Protein AF-A0A2N2LT49-F1 (afdb_monomer)

Structure (mmCIF, N/CA/C/O backbone):
data_AF-A0A2N2LT49-F1
#
_entry.id   AF-A0A2N2LT49-F1
#
loop_
_atom_site.group_PDB
_atom_site.id
_atom_site.type_symbol
_atom_site.label_atom_id
_atom_site.label_alt_id
_atom_site.label_comp_id
_atom_site.label_asym_id
_atom_site.label_entity_id
_atom_site.label_seq_id
_atom_site.pdbx_PDB_ins_code
_atom_site.Cartn_x
_atom_site.Cartn_y
_atom_site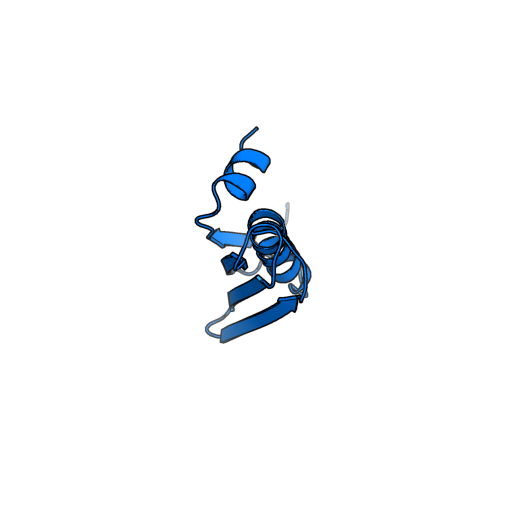.Cartn_z
_atom_site.occupancy
_atom_site.B_iso_or_equiv
_atom_site.auth_seq_id
_atom_site.auth_comp_id
_atom_site.auth_asym_id
_atom_site.auth_atom_id
_atom_site.pdbx_PDB_model_num
ATOM 1 N N . MET A 1 1 ? -36.681 -0.296 11.528 1.00 46.16 1 MET A N 1
ATOM 2 C CA . MET A 1 1 ? -35.568 0.253 12.327 1.00 46.16 1 MET A CA 1
A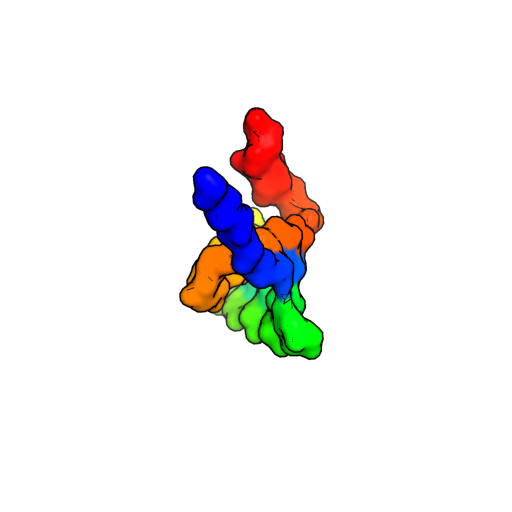TOM 3 C C . MET A 1 1 ? -34.291 -0.358 11.774 1.00 46.16 1 MET A C 1
ATOM 5 O O . MET A 1 1 ? -33.949 -1.472 12.134 1.00 46.16 1 MET A O 1
ATOM 9 N N . THR A 1 2 ? -33.690 0.273 10.768 1.00 50.31 2 THR A N 1
ATOM 10 C CA . THR A 1 2 ? -32.430 -0.192 10.175 1.00 50.31 2 THR A CA 1
ATOM 11 C C . THR A 1 2 ? -31.307 0.103 11.163 1.00 50.31 2 THR A C 1
ATOM 13 O O . THR A 1 2 ? -31.080 1.255 11.520 1.00 50.31 2 THR A O 1
ATOM 16 N N . LEU A 1 3 ? -30.655 -0.947 11.660 1.00 57.44 3 LEU A N 1
ATOM 17 C CA . LEU A 1 3 ? -29.410 -0.831 12.412 1.00 57.44 3 LEU A CA 1
ATOM 18 C C . LEU A 1 3 ? -28.372 -0.227 11.462 1.00 57.44 3 LEU A C 1
ATOM 20 O O . LEU A 1 3 ? -28.081 -0.818 10.424 1.00 57.44 3 LEU A O 1
ATOM 24 N N . PHE A 1 4 ? -27.858 0.961 11.772 1.00 66.19 4 PHE A N 1
ATOM 25 C CA . PHE A 1 4 ? -26.685 1.479 11.078 1.00 66.19 4 PHE A CA 1
ATOM 26 C C . PHE A 1 4 ? -25.519 0.536 11.400 1.00 66.19 4 PHE A C 1
ATOM 28 O O . PHE A 1 4 ? -25.126 0.424 12.561 1.00 66.19 4 PHE A O 1
ATOM 35 N N . GLU A 1 5 ? -25.005 -0.186 10.401 1.00 70.62 5 GLU A N 1
ATOM 36 C CA . GLU A 1 5 ? -23.763 -0.946 10.552 1.00 70.62 5 GLU A CA 1
ATOM 37 C C . GLU A 1 5 ? -22.632 0.047 10.838 1.00 70.62 5 GLU A C 1
ATOM 39 O O . GLU A 1 5 ? -22.250 0.846 9.983 1.00 70.62 5 GLU A O 1
ATOM 44 N N . VAL A 1 6 ? -22.115 0.022 12.067 1.00 84.44 6 VAL A N 1
ATOM 45 C CA . VAL A 1 6 ? -20.933 0.797 12.444 1.00 84.44 6 VAL A CA 1
ATOM 46 C C . VAL A 1 6 ? -19.710 -0.020 12.054 1.00 84.44 6 VAL A C 1
ATOM 48 O O . VAL A 1 6 ? -19.363 -0.996 12.719 1.00 84.44 6 VAL A O 1
ATOM 51 N N . TYR A 1 7 ? -19.071 0.368 10.955 1.00 92.38 7 TYR A N 1
ATOM 52 C CA . TYR A 1 7 ? -17.820 -0.235 10.514 1.00 92.38 7 TYR A CA 1
ATOM 53 C C . TYR A 1 7 ? -16.612 0.432 11.196 1.00 92.38 7 TYR A C 1
ATOM 55 O O . TYR A 1 7 ? -16.601 1.660 11.344 1.00 92.38 7 TYR A O 1
ATOM 63 N N . PRO A 1 8 ? -15.572 -0.336 11.578 1.00 94.31 8 PRO A N 1
ATOM 64 C CA . PRO A 1 8 ? -14.307 0.225 12.045 1.00 94.31 8 PRO A CA 1
ATOM 65 C C . PRO A 1 8 ? -13.703 1.177 11.008 1.00 94.31 8 PRO A C 1
ATOM 67 O O . PRO A 1 8 ? -13.748 0.892 9.809 1.00 94.31 8 PRO A O 1
ATOM 70 N N . GLN A 1 9 ? -13.125 2.289 11.466 1.00 97.00 9 GLN A N 1
ATOM 71 C CA . GLN A 1 9 ? -12.381 3.207 10.601 1.00 97.00 9 GLN A CA 1
ATOM 72 C C . GLN A 1 9 ? -10.945 2.713 10.448 1.00 97.00 9 GLN A C 1
ATOM 74 O O . GLN A 1 9 ? -10.275 2.436 11.444 1.00 97.00 9 GLN A O 1
ATOM 79 N N . VAL A 1 10 ? -10.468 2.632 9.210 1.00 98.25 10 VAL A N 1
ATOM 80 C CA . VAL A 1 10 ? -9.101 2.208 8.900 1.00 98.25 10 VAL A CA 1
ATOM 81 C C . VAL A 1 10 ? -8.476 3.189 7.921 1.00 98.25 10 VAL A C 1
ATOM 83 O O . VAL A 1 10 ? -9.068 3.503 6.889 1.00 98.25 10 VAL A O 1
ATOM 86 N N . GLU A 1 11 ? -7.266 3.648 8.220 1.00 98.69 11 GLU A N 1
ATOM 87 C CA . GLU A 1 11 ? -6.439 4.390 7.268 1.00 98.69 11 GLU A CA 1
ATOM 88 C C . GLU A 1 11 ? -5.386 3.452 6.681 1.00 98.69 11 GLU A C 1
ATOM 90 O O . GLU A 1 11 ? -4.695 2.750 7.421 1.00 98.69 11 GLU A O 1
ATOM 95 N N . ILE A 1 12 ? -5.255 3.436 5.358 1.00 98.69 12 ILE A N 1
ATOM 96 C CA . ILE A 1 12 ? -4.256 2.640 4.644 1.00 98.69 12 ILE A CA 1
ATOM 97 C C . ILE A 1 12 ? -3.423 3.587 3.793 1.00 98.69 12 ILE A C 1
ATOM 99 O O . ILE A 1 12 ? -3.970 4.309 2.970 1.00 98.69 12 ILE A O 1
ATOM 103 N N . PHE A 1 13 ? -2.110 3.565 3.962 1.00 98.69 13 PHE A N 1
ATOM 104 C CA . PHE A 1 13 ? -1.155 4.292 3.134 1.00 98.69 13 PHE A CA 1
ATOM 105 C C . PHE A 1 13 ? -0.417 3.274 2.280 1.00 98.69 13 PHE A C 1
ATOM 107 O O . PHE A 1 13 ? 0.021 2.248 2.800 1.00 98.69 13 PHE A O 1
ATOM 114 N N . THR A 1 14 ? -0.312 3.534 0.985 1.00 98.62 14 THR A N 1
ATOM 115 C CA . THR A 1 14 ? 0.244 2.591 0.011 1.00 98.62 14 THR A CA 1
ATOM 116 C C . THR A 1 14 ? 1.282 3.278 -0.852 1.00 98.62 14 THR A C 1
ATOM 118 O O . THR A 1 14 ? 1.066 4.415 -1.267 1.00 98.62 14 THR A O 1
ATOM 121 N N . ASP A 1 15 ? 2.371 2.571 -1.126 1.00 98.25 15 ASP A N 1
ATOM 122 C CA . ASP A 1 15 ? 3.407 2.988 -2.066 1.00 98.25 15 ASP A CA 1
ATOM 123 C C . ASP A 1 15 ? 3.985 1.752 -2.774 1.00 98.25 15 ASP A C 1
ATOM 125 O O . ASP A 1 15 ? 4.002 0.639 -2.229 1.00 98.25 15 ASP A O 1
ATOM 129 N N . GLY A 1 16 ? 4.441 1.939 -4.007 1.00 97.88 16 GLY A N 1
ATOM 130 C CA . GLY A 1 16 ? 5.066 0.920 -4.828 1.00 97.88 16 GLY A CA 1
ATOM 131 C C . GLY A 1 16 ? 6.189 1.518 -5.657 1.00 97.88 16 GLY A C 1
ATOM 132 O O . GLY A 1 16 ? 5.996 2.510 -6.346 1.00 97.88 16 GLY A O 1
ATOM 133 N N . ALA A 1 17 ? 7.351 0.870 -5.634 1.00 97.50 17 ALA A N 1
ATOM 134 C CA . ALA A 1 17 ? 8.542 1.346 -6.322 1.00 97.50 17 ALA A CA 1
ATOM 135 C C . ALA A 1 17 ? 9.197 0.238 -7.148 1.00 97.50 17 ALA A C 1
ATOM 137 O O . ALA A 1 17 ? 9.158 -0.945 -6.799 1.00 97.50 17 ALA A O 1
ATOM 138 N N . CYS A 1 18 ? 9.848 0.621 -8.244 1.00 98.06 18 CYS A N 1
ATOM 139 C CA . CYS A 1 18 ? 10.605 -0.293 -9.092 1.00 98.06 18 CYS A CA 1
ATOM 140 C C . CYS A 1 18 ? 11.866 0.390 -9.642 1.00 98.06 18 CYS A C 1
ATOM 142 O O . CYS A 1 18 ? 11.799 1.492 -10.183 1.00 98.06 18 CYS A O 1
ATOM 144 N N . THR A 1 19 ? 13.021 -0.269 -9.519 1.00 96.50 19 THR A N 1
ATOM 145 C CA . THR A 1 19 ? 14.290 0.179 -10.110 1.00 96.50 19 THR A CA 1
ATOM 146 C C . THR A 1 19 ? 14.423 -0.427 -11.504 1.00 96.50 19 THR A C 1
ATOM 148 O O . THR A 1 19 ? 14.652 -1.626 -11.643 1.00 96.50 19 THR A O 1
ATOM 151 N N . GLY A 1 20 ? 14.272 0.398 -12.544 1.00 90.19 20 GLY A N 1
ATOM 152 C CA . GLY A 1 20 ? 14.026 -0.085 -13.910 1.00 90.19 20 GLY A CA 1
ATOM 153 C C . GLY A 1 20 ? 12.555 -0.476 -14.099 1.00 90.19 20 GLY A C 1
ATOM 154 O O . GLY A 1 20 ? 11.885 -0.861 -13.145 1.00 90.19 20 GLY A O 1
ATOM 155 N N . ASN A 1 21 ? 12.010 -0.332 -15.310 1.00 90.69 21 ASN A N 1
ATOM 156 C CA . ASN A 1 21 ? 10.582 -0.559 -15.561 1.00 90.69 21 ASN A CA 1
ATOM 157 C C . ASN A 1 21 ? 10.370 -1.332 -16.882 1.00 90.69 21 ASN A C 1
ATOM 159 O O . ASN A 1 21 ? 10.066 -0.708 -17.901 1.00 90.69 21 ASN A O 1
ATOM 163 N N . PRO A 1 22 ? 10.568 -2.670 -16.897 1.00 97.00 22 PRO A N 1
ATOM 164 C CA . PRO A 1 22 ? 10.601 -3.560 -15.730 1.00 97.00 22 PRO A CA 1
ATOM 165 C C . PRO A 1 22 ? 11.972 -3.695 -15.038 1.00 97.00 22 PRO A C 1
ATOM 167 O O . PRO A 1 22 ? 13.013 -3.451 -15.646 1.00 97.00 22 PRO A O 1
ATOM 170 N N . GLY A 1 23 ? 11.962 -4.126 -13.774 1.00 98.25 23 GLY A N 1
ATOM 171 C CA . GLY A 1 23 ? 13.157 -4.387 -12.959 1.00 98.25 23 GLY A CA 1
ATOM 172 C C . GLY A 1 23 ? 12.822 -4.871 -11.537 1.00 98.25 23 GLY A C 1
ATOM 173 O O . GLY A 1 23 ? 11.664 -5.216 -11.277 1.00 98.25 23 GLY A O 1
ATOM 174 N N . PRO A 1 24 ? 13.801 -4.941 -10.615 1.00 98.56 24 PRO A N 1
ATOM 175 C CA . PRO A 1 24 ? 13.542 -5.230 -9.207 1.00 98.56 24 PRO A CA 1
ATOM 176 C C . PRO A 1 24 ? 12.684 -4.135 -8.569 1.00 98.56 24 PRO A C 1
ATOM 178 O O . PRO A 1 24 ? 12.967 -2.948 -8.724 1.00 98.56 24 PRO A O 1
ATOM 181 N N . GLY A 1 25 ? 11.656 -4.517 -7.820 1.00 98.56 25 GLY A N 1
ATOM 182 C CA . GLY A 1 25 ? 10.741 -3.574 -7.181 1.00 98.56 25 GLY A CA 1
ATOM 183 C C . GLY A 1 25 ? 10.038 -4.170 -5.974 1.00 98.56 25 GLY A C 1
ATOM 184 O O . GLY A 1 25 ? 10.229 -5.339 -5.644 1.00 98.56 25 GLY A O 1
ATOM 185 N N . GLY A 1 26 ? 9.224 -3.373 -5.303 1.00 98.62 26 GLY A N 1
ATOM 186 C CA . GLY A 1 26 ? 8.477 -3.799 -4.130 1.00 98.62 26 GLY A CA 1
ATOM 187 C C . GLY A 1 26 ? 7.384 -2.815 -3.764 1.00 98.62 26 GLY A C 1
ATOM 188 O O . GLY A 1 26 ? 7.292 -1.729 -4.336 1.00 98.62 26 GLY A O 1
ATOM 189 N N . TYR A 1 27 ? 6.561 -3.213 -2.804 1.00 98.75 27 TYR A N 1
ATOM 190 C CA . TYR A 1 27 ? 5.524 -2.362 -2.238 1.00 98.75 27 TYR A CA 1
ATOM 191 C C . TYR A 1 27 ? 5.699 -2.196 -0.730 1.00 98.75 27 TYR A C 1
ATOM 193 O O . TYR A 1 27 ? 6.287 -3.052 -0.059 1.00 98.75 27 TYR A O 1
ATOM 201 N N . GLY A 1 28 ? 5.123 -1.119 -0.207 1.00 98.69 28 GLY A N 1
ATOM 202 C CA . GLY A 1 28 ? 4.945 -0.868 1.216 1.00 98.69 28 GLY A CA 1
ATOM 203 C C . GLY A 1 28 ? 3.504 -0.468 1.521 1.00 98.69 28 GLY A C 1
ATOM 204 O O . GLY A 1 28 ? 2.851 0.219 0.735 1.00 98.69 28 GLY A O 1
ATOM 205 N N . VAL A 1 29 ? 3.001 -0.914 2.669 1.00 98.81 29 VAL A N 1
ATOM 206 C CA . VAL A 1 29 ? 1.675 -0.563 3.177 1.00 98.81 29 VAL A CA 1
ATOM 207 C C . VAL A 1 29 ? 1.766 -0.248 4.662 1.00 98.81 29 VAL A C 1
ATOM 209 O O . VAL A 1 29 ? 2.326 -1.034 5.424 1.00 98.81 29 VAL A O 1
ATOM 212 N N . VAL A 1 30 ? 1.153 0.857 5.082 1.00 98.81 30 VAL A N 1
ATOM 213 C CA . VAL A 1 30 ? 0.940 1.201 6.493 1.00 98.81 30 VAL A CA 1
ATOM 214 C C . VAL A 1 30 ? -0.558 1.216 6.767 1.00 98.81 30 VAL A C 1
ATOM 216 O O . VAL A 1 30 ? -1.295 1.951 6.118 1.00 98.81 30 VAL A O 1
ATOM 219 N N . ILE A 1 31 ? -1.013 0.434 7.741 1.00 98.69 31 ILE A N 1
ATOM 220 C CA . ILE A 1 31 ? -2.419 0.342 8.146 1.00 98.69 31 ILE A CA 1
ATOM 221 C C . ILE A 1 31 ? -2.547 0.878 9.564 1.00 98.69 31 ILE A C 1
ATOM 223 O O . ILE A 1 31 ? -1.894 0.367 10.476 1.00 98.69 31 ILE A O 1
ATOM 227 N N . LYS A 1 32 ? -3.402 1.880 9.761 1.00 98.50 32 LYS A N 1
ATOM 228 C CA . LYS A 1 32 ? -3.728 2.437 11.075 1.00 98.50 32 LYS A CA 1
ATOM 229 C C . LYS A 1 32 ? -5.173 2.117 11.429 1.00 98.50 32 LYS A C 1
ATOM 231 O O . LYS A 1 32 ? -6.094 2.495 10.707 1.00 98.50 32 LYS A O 1
ATOM 236 N N . GLN A 1 33 ? -5.360 1.427 12.548 1.00 96.44 33 GLN A N 1
ATOM 237 C CA . GLN A 1 33 ? -6.672 1.065 13.081 1.00 96.44 33 GLN A CA 1
ATOM 238 C C . GLN A 1 33 ? -6.607 1.000 14.612 1.00 96.44 33 GLN A C 1
ATOM 240 O O . GLN A 1 33 ? -5.700 0.380 15.161 1.00 96.44 33 GLN A O 1
ATOM 245 N N . ASP A 1 34 ? -7.572 1.611 15.306 1.00 92.62 34 ASP A N 1
ATOM 246 C CA . ASP A 1 34 ? -7.726 1.531 16.772 1.00 92.62 34 ASP A CA 1
ATOM 247 C C . ASP A 1 34 ? -6.434 1.860 17.554 1.00 92.62 34 ASP A C 1
ATOM 249 O O . ASP A 1 34 ? -6.077 1.199 18.531 1.00 92.62 34 ASP A O 1
ATOM 253 N N . GLY A 1 35 ? -5.683 2.864 17.084 1.00 93.94 35 GLY A N 1
ATOM 254 C CA . GLY A 1 35 ? -4.405 3.279 17.677 1.00 93.94 35 GLY A CA 1
ATOM 255 C C . GLY A 1 35 ? -3.231 2.324 17.422 1.00 93.94 35 GLY A C 1
ATOM 256 O O . GLY A 1 35 ? -2.142 2.550 17.945 1.00 93.94 35 GLY A O 1
ATOM 257 N N . LYS A 1 36 ? -3.424 1.271 16.620 1.00 96.94 36 LYS A N 1
ATOM 258 C CA . LYS A 1 36 ? -2.375 0.337 16.201 1.00 96.94 36 LYS A CA 1
ATOM 259 C C . LYS A 1 36 ? -1.935 0.624 14.774 1.00 96.94 36 LYS A C 1
ATOM 261 O O . LYS A 1 36 ? -2.762 0.901 13.907 1.00 96.94 36 LYS A O 1
ATOM 266 N N . THR A 1 37 ? -0.637 0.470 14.543 1.00 98.31 37 THR A N 1
ATOM 267 C CA . THR A 1 37 ? -0.019 0.536 13.218 1.00 98.31 37 THR A CA 1
ATOM 268 C C . THR A 1 37 ? 0.462 -0.854 12.825 1.00 98.31 37 THR A C 1
ATOM 270 O O . THR A 1 37 ? 1.127 -1.524 13.612 1.00 98.31 37 THR A O 1
ATOM 273 N N . THR A 1 38 ? 0.117 -1.291 11.618 1.00 98.19 38 THR A N 1
ATOM 274 C CA . THR A 1 38 ? 0.638 -2.512 10.992 1.00 98.19 38 THR A CA 1
ATOM 275 C C . THR A 1 38 ? 1.344 -2.132 9.701 1.00 98.19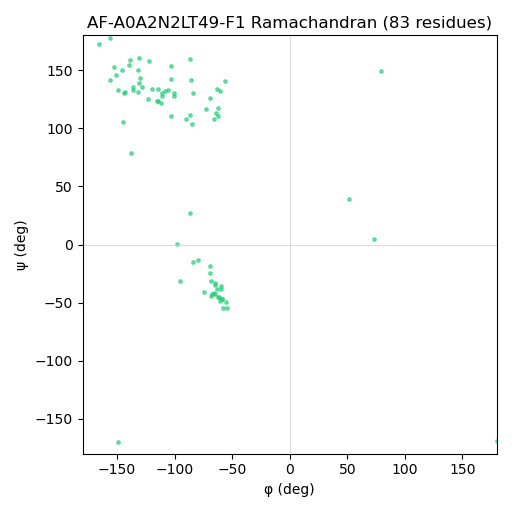 38 THR A C 1
ATOM 277 O O . THR A 1 38 ? 0.796 -1.365 8.914 1.00 98.19 38 THR A O 1
ATOM 280 N N . GLU A 1 39 ? 2.533 -2.679 9.474 1.00 98.69 39 GLU A N 1
ATOM 281 C CA . GLU A 1 39 ? 3.310 -2.454 8.255 1.00 98.69 39 GLU A CA 1
ATOM 282 C C . GLU A 1 39 ? 3.437 -3.763 7.473 1.00 98.69 39 GLU A C 1
ATOM 284 O O . GLU A 1 39 ? 3.713 -4.813 8.056 1.00 98.69 39 GLU A O 1
ATOM 289 N N . LEU A 1 40 ? 3.214 -3.706 6.159 1.00 98.75 40 LEU A N 1
ATOM 290 C CA . LEU A 1 40 ? 3.357 -4.837 5.242 1.00 98.75 40 LEU A CA 1
ATOM 291 C C . LEU A 1 40 ? 4.256 -4.424 4.078 1.00 98.75 40 LEU A C 1
ATOM 293 O O . LEU A 1 40 ? 4.075 -3.353 3.505 1.00 98.75 40 LEU A O 1
ATOM 297 N N . SER A 1 41 ? 5.190 -5.283 3.687 1.00 98.62 41 SER A N 1
ATOM 298 C CA . SER A 1 41 ? 6.052 -5.040 2.530 1.00 98.62 41 SER A CA 1
ATOM 299 C C . SER A 1 41 ? 6.516 -6.348 1.903 1.00 98.62 41 SER A C 1
ATOM 301 O O . SER A 1 41 ? 6.579 -7.384 2.566 1.00 98.62 41 SER A O 1
ATOM 303 N N . GLN A 1 42 ? 6.811 -6.308 0.604 1.00 98.75 42 GLN A N 1
ATOM 304 C CA . GLN A 1 42 ? 7.385 -7.438 -0.126 1.00 98.75 42 GLN A CA 1
ATOM 305 C C . GLN A 1 42 ? 8.139 -6.943 -1.365 1.00 98.75 42 GLN A C 1
ATOM 307 O O . GLN A 1 42 ? 7.692 -6.022 -2.051 1.00 98.75 42 GLN A O 1
ATOM 312 N N . GLY A 1 43 ? 9.272 -7.586 -1.661 1.00 98.44 43 GLY A N 1
ATOM 313 C CA . GLY A 1 43 ? 10.066 -7.353 -2.869 1.00 98.44 43 GLY A CA 1
ATOM 314 C C . GLY A 1 43 ? 9.889 -8.447 -3.926 1.00 98.44 43 GLY A C 1
ATOM 315 O O . GLY A 1 43 ? 9.598 -9.603 -3.604 1.00 98.44 43 GLY A O 1
ATOM 316 N N . TYR A 1 44 ? 10.110 -8.071 -5.186 1.00 98.56 44 TYR A N 1
ATOM 317 C CA . TYR A 1 44 ? 10.030 -8.911 -6.379 1.00 98.56 44 TYR A CA 1
ATOM 318 C C . TYR A 1 44 ? 11.220 -8.632 -7.306 1.00 98.56 44 TYR A C 1
ATOM 320 O O . TYR A 1 44 ? 11.548 -7.479 -7.579 1.00 98.56 44 TYR A O 1
ATOM 328 N N . ASN A 1 45 ? 11.835 -9.691 -7.842 1.00 98.38 45 ASN A N 1
ATOM 329 C CA . ASN A 1 45 ? 13.021 -9.572 -8.703 1.00 98.38 45 ASN A CA 1
ATOM 330 C C . ASN A 1 45 ? 12.733 -8.918 -10.064 1.00 98.38 45 ASN A C 1
ATOM 332 O O . ASN A 1 45 ? 13.615 -8.280 -10.631 1.00 98.38 45 ASN A O 1
ATOM 336 N N . LEU A 1 46 ? 11.525 -9.101 -10.605 1.00 98.38 46 LEU A N 1
ATOM 337 C CA . LEU A 1 46 ? 11.134 -8.574 -11.911 1.00 98.38 46 LEU A CA 1
ATOM 338 C C . LEU A 1 46 ? 9.660 -8.158 -11.894 1.00 98.38 46 LEU A C 1
ATOM 340 O O . LEU A 1 46 ? 8.757 -8.995 -11.892 1.00 98.38 46 LEU A O 1
ATOM 344 N N . THR A 1 47 ? 9.422 -6.854 -11.856 1.00 98.50 47 THR A N 1
ATOM 345 C CA . THR A 1 47 ? 8.098 -6.231 -11.806 1.00 98.50 47 THR A CA 1
ATOM 346 C C . THR A 1 47 ? 8.134 -4.866 -12.506 1.00 98.50 47 THR A C 1
ATOM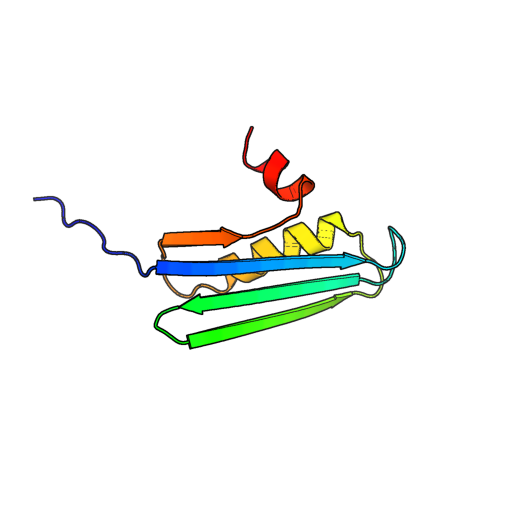 348 O O . THR A 1 47 ? 9.090 -4.549 -13.207 1.00 98.50 47 THR A O 1
ATOM 351 N N . THR A 1 48 ? 7.075 -4.076 -12.368 1.00 98.44 48 THR A N 1
ATOM 352 C CA . THR A 1 48 ? 6.959 -2.696 -12.870 1.00 98.44 48 THR A CA 1
ATOM 353 C C . THR A 1 48 ? 6.457 -1.797 -11.750 1.00 98.44 48 THR A C 1
ATOM 355 O O . THR A 1 48 ? 5.777 -2.306 -10.855 1.00 98.44 48 THR A O 1
ATOM 358 N N . ASN A 1 49 ? 6.656 -0.482 -11.856 1.00 97.69 49 ASN A N 1
ATOM 359 C CA . ASN A 1 49 ? 6.167 0.475 -10.854 1.00 97.69 49 ASN A CA 1
ATOM 360 C C . ASN A 1 49 ? 4.655 0.334 -10.600 1.00 97.69 49 ASN A C 1
ATOM 362 O O . ASN A 1 49 ? 4.233 -0.001 -9.498 1.00 97.69 49 ASN A O 1
ATOM 366 N N . ASN A 1 50 ? 3.852 0.418 -11.664 1.00 97.25 50 ASN 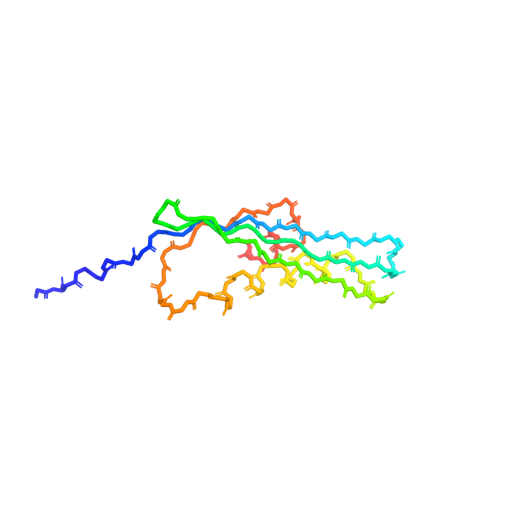A N 1
ATOM 367 C CA . ASN A 1 50 ? 2.388 0.359 -11.586 1.00 97.25 50 ASN A CA 1
ATOM 368 C C . ASN A 1 50 ? 1.870 -0.953 -10.969 1.00 97.25 50 ASN A C 1
ATOM 370 O O . ASN A 1 50 ? 0.879 -0.961 -10.244 1.00 97.25 50 ASN A O 1
ATOM 374 N N . ARG A 1 51 ? 2.546 -2.084 -11.232 1.00 97.88 51 ARG A N 1
ATOM 375 C CA . ARG A 1 51 ? 2.210 -3.371 -10.595 1.00 97.88 51 ARG A CA 1
ATOM 376 C C . ARG A 1 51 ? 2.410 -3.319 -9.083 1.00 97.88 51 ARG A C 1
ATOM 378 O O . ARG A 1 51 ? 1.623 -3.931 -8.375 1.00 97.88 51 ARG A O 1
ATOM 385 N N . MET A 1 52 ? 3.452 -2.644 -8.598 1.00 98.38 52 MET A N 1
ATOM 386 C CA . MET A 1 52 ? 3.717 -2.528 -7.163 1.00 98.38 52 MET A CA 1
ATOM 387 C C . MET A 1 52 ? 2.753 -1.563 -6.485 1.00 98.38 52 MET A C 1
ATOM 389 O O . MET A 1 52 ? 2.229 -1.906 -5.432 1.00 98.38 52 MET A O 1
ATOM 393 N N . GLU A 1 53 ? 2.440 -0.435 -7.120 1.00 97.75 53 GLU A N 1
ATOM 394 C CA . GLU A 1 53 ? 1.432 0.510 -6.622 1.00 97.75 53 GLU A CA 1
ATOM 395 C C . GLU A 1 53 ? 0.052 -0.161 -6.479 1.00 97.75 53 GLU A C 1
ATOM 397 O O . GLU A 1 53 ? -0.582 -0.085 -5.426 1.00 97.75 53 GLU A O 1
ATOM 402 N N . LEU A 1 54 ? -0.390 -0.907 -7.502 1.00 97.75 54 LEU A N 1
ATOM 403 C CA . LEU A 1 54 ? -1.628 -1.690 -7.429 1.00 97.75 54 LEU A CA 1
ATOM 404 C C . LEU A 1 54 ? -1.565 -2.776 -6.351 1.00 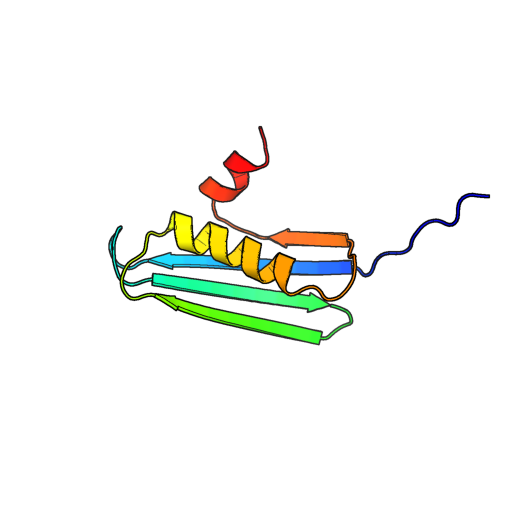97.75 54 LEU A C 1
ATOM 406 O O . LEU A 1 54 ? -2.522 -2.969 -5.599 1.00 97.75 54 LEU A O 1
ATOM 4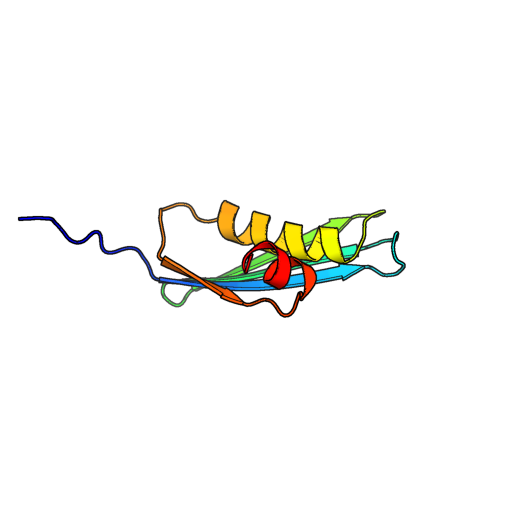10 N N . LEU A 1 55 ? -0.455 -3.517 -6.288 1.00 98.25 55 LEU A N 1
ATOM 411 C CA . LEU A 1 55 ? -0.313 -4.619 -5.344 1.00 98.25 55 LEU A CA 1
ATOM 412 C C . LEU A 1 55 ? -0.315 -4.124 -3.893 1.00 98.25 55 LEU A C 1
ATOM 414 O O . LEU A 1 55 ? -0.901 -4.793 -3.045 1.00 98.25 55 LEU A O 1
ATOM 418 N N . ALA A 1 56 ? 0.248 -2.944 -3.619 1.00 98.56 56 ALA A N 1
ATOM 419 C CA . ALA A 1 56 ? 0.181 -2.290 -2.316 1.00 98.56 56 ALA A CA 1
ATOM 420 C C . ALA A 1 56 ? -1.277 -2.105 -1.855 1.00 98.56 56 ALA A C 1
ATOM 422 O O . ALA A 1 56 ? -1.644 -2.511 -0.750 1.00 98.56 56 ALA A O 1
ATOM 423 N N . ALA A 1 57 ? -2.138 -1.566 -2.725 1.00 98.12 57 ALA A N 1
ATOM 424 C CA . ALA A 1 57 ? -3.558 -1.381 -2.430 1.00 98.12 57 ALA A CA 1
ATOM 425 C C . ALA A 1 57 ? -4.301 -2.711 -2.246 1.00 98.12 57 ALA A C 1
ATOM 427 O O . ALA A 1 57 ? -5.070 -2.858 -1.293 1.00 98.12 57 ALA A O 1
ATOM 428 N N . ILE A 1 58 ? -4.031 -3.700 -3.104 1.00 98.19 58 ILE A N 1
ATOM 429 C CA . ILE A 1 58 ? -4.625 -5.041 -3.005 1.00 98.19 58 ILE A CA 1
ATOM 430 C C . ILE A 1 58 ? -4.260 -5.700 -1.673 1.00 98.19 58 ILE A C 1
ATOM 432 O O . ILE A 1 58 ? -5.137 -6.214 -0.982 1.00 98.19 58 ILE A O 1
ATOM 436 N N . VAL A 1 59 ? -2.981 -5.678 -1.294 1.00 98.56 59 VAL A N 1
ATOM 437 C CA . VAL A 1 59 ? -2.499 -6.293 -0.051 1.00 98.56 59 VAL A CA 1
ATOM 438 C C . VAL A 1 59 ? -3.037 -5.555 1.171 1.00 98.56 59 VAL A C 1
ATOM 440 O O . VAL A 1 59 ? -3.496 -6.203 2.111 1.00 98.56 59 VAL A O 1
ATOM 443 N N . G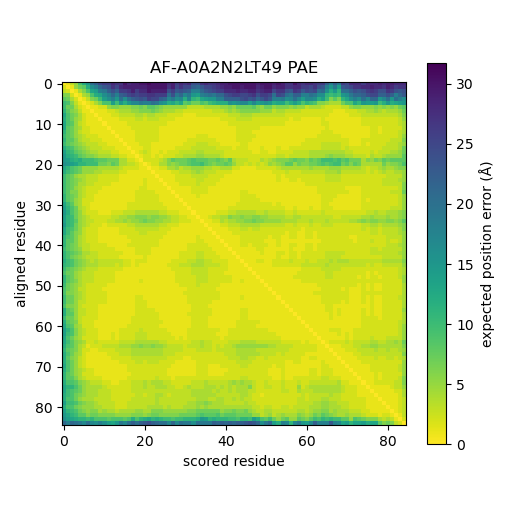LY A 1 60 ? -3.048 -4.220 1.151 1.00 98.25 60 GLY A N 1
ATOM 444 C CA . GLY A 1 60 ? -3.612 -3.417 2.233 1.00 98.25 60 GLY A CA 1
ATOM 445 C C . GLY A 1 60 ? -5.078 -3.749 2.493 1.00 9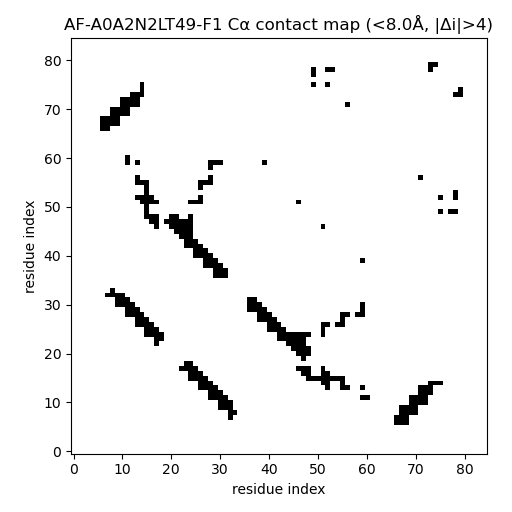8.25 60 GLY A C 1
ATOM 446 O O . GLY A 1 60 ? -5.433 -4.134 3.607 1.00 98.25 60 GLY A O 1
ATOM 447 N N . LEU A 1 61 ? -5.915 -3.683 1.454 1.00 98.00 61 LEU A N 1
ATOM 448 C CA . LEU A 1 61 ? -7.344 -3.992 1.550 1.00 98.00 61 LEU A CA 1
ATOM 449 C C . LEU A 1 61 ? -7.599 -5.470 1.882 1.00 98.00 61 LEU A C 1
ATOM 451 O O . LEU A 1 61 ? -8.446 -5.775 2.718 1.00 98.00 61 LEU A O 1
ATOM 455 N N . GLY A 1 62 ? -6.847 -6.386 1.268 1.00 98.25 62 GLY A N 1
ATOM 456 C CA . GLY A 1 62 ? -6.985 -7.831 1.470 1.00 98.25 62 GLY A CA 1
ATOM 457 C C . GLY A 1 62 ? -6.544 -8.321 2.852 1.00 98.25 62 GLY A C 1
ATOM 458 O O . GLY A 1 62 ? -6.933 -9.410 3.264 1.00 98.25 62 GLY A O 1
ATOM 459 N N . SER A 1 63 ? -5.758 -7.528 3.586 1.00 97.81 63 SER A N 1
ATOM 460 C CA . SER A 1 63 ? -5.320 -7.866 4.947 1.00 97.81 63 SER A CA 1
ATOM 461 C C . SER A 1 63 ? -6.376 -7.591 6.030 1.00 97.81 63 SER A C 1
ATOM 463 O O . SER A 1 63 ? -6.234 -8.060 7.165 1.00 97.81 63 SER A O 1
ATOM 465 N N . LEU A 1 64 ? -7.439 -6.843 5.703 1.00 97.00 64 LEU A N 1
ATOM 466 C CA . LEU A 1 64 ? -8.496 -6.502 6.651 1.00 97.00 64 LEU A CA 1
ATOM 467 C C . LEU A 1 64 ? -9.320 -7.744 7.007 1.00 97.00 64 LEU A C 1
ATOM 469 O O . LEU A 1 64 ? -9.864 -8.432 6.148 1.00 97.00 64 LEU A O 1
ATOM 473 N N . LYS A 1 65 ? -9.434 -8.024 8.308 1.00 94.56 65 LYS A N 1
ATOM 474 C CA . LYS A 1 65 ? -10.105 -9.232 8.826 1.00 94.56 65 LYS A CA 1
ATOM 475 C C . LYS A 1 65 ? -11.619 -9.090 8.951 1.00 94.56 65 LYS A C 1
ATOM 477 O O . LYS A 1 65 ? -12.318 -10.078 9.159 1.00 94.56 65 LYS A O 1
ATOM 482 N N . VAL A 1 66 ? -12.113 -7.861 8.889 1.00 93.94 66 VAL A N 1
ATOM 483 C CA . VAL A 1 66 ? -13.522 -7.505 9.034 1.00 93.94 66 VAL A CA 1
ATOM 484 C C . VAL A 1 66 ? -13.864 -6.440 8.002 1.00 93.94 66 VAL A C 1
ATOM 486 O O . VAL A 1 66 ? -12.978 -5.744 7.506 1.00 93.94 66 VAL A O 1
ATOM 489 N N . LYS A 1 67 ? -15.152 -6.306 7.678 1.00 95.31 67 LYS A N 1
ATOM 490 C CA . LYS A 1 67 ? -15.622 -5.171 6.883 1.00 95.31 67 LYS A CA 1
ATOM 491 C C . LYS A 1 67 ? -15.312 -3.878 7.634 1.00 95.31 67 LYS A C 1
ATOM 493 O O . LYS A 1 67 ? -15.631 -3.772 8.817 1.00 95.31 67 LYS A O 1
ATOM 498 N N . SER A 1 68 ? -14.741 -2.914 6.928 1.00 96.19 68 SER A N 1
ATOM 499 C CA . SER A 1 68 ? -14.276 -1.653 7.498 1.00 96.19 68 SER A CA 1
ATOM 500 C C . SER A 1 68 ? -14.611 -0.492 6.573 1.00 96.19 68 SER A C 1
ATOM 502 O O . SER A 1 68 ? -14.712 -0.661 5.357 1.00 96.19 68 SER A O 1
ATOM 504 N N . GLN A 1 69 ? -14.729 0.700 7.149 1.00 96.62 69 GLN A N 1
ATOM 505 C CA . GLN A 1 69 ? -14.732 1.943 6.396 1.00 96.62 69 GLN A CA 1
ATOM 506 C C . GLN A 1 69 ? -13.282 2.392 6.212 1.00 96.62 69 GLN A C 1
ATOM 508 O O . GLN A 1 69 ? -12.597 2.736 7.175 1.00 96.62 69 GLN A O 1
ATOM 513 N N . VAL A 1 70 ? -12.804 2.348 4.969 1.00 97.62 70 VAL A N 1
ATOM 514 C CA . VAL A 1 70 ? -11.389 2.551 4.645 1.00 97.62 70 VAL A CA 1
ATOM 515 C C . VAL A 1 70 ? -11.165 3.927 4.025 1.00 97.62 70 VAL A C 1
ATOM 517 O O . VAL A 1 70 ? -11.857 4.310 3.083 1.00 97.62 70 VAL A O 1
ATOM 520 N N . ARG A 1 71 ? -10.153 4.646 4.516 1.00 97.75 71 ARG A N 1
ATOM 521 C CA . ARG A 1 71 ? -9.509 5.758 3.809 1.00 97.75 71 ARG A CA 1
ATOM 522 C C . ARG A 1 71 ? -8.176 5.263 3.269 1.00 97.75 71 ARG A C 1
ATOM 524 O O . ARG A 1 71 ? -7.273 4.969 4.047 1.00 97.75 71 ARG A O 1
ATOM 531 N N . LEU A 1 72 ? -8.074 5.136 1.950 1.00 97.75 72 LEU A N 1
ATOM 532 C CA . LEU A 1 72 ? -6.849 4.712 1.280 1.00 97.75 72 LEU A CA 1
ATOM 533 C C . LEU A 1 72 ? -6.128 5.934 0.710 1.00 97.75 72 LEU A C 1
ATOM 535 O O . LEU A 1 72 ? -6.720 6.726 -0.020 1.00 97.75 72 LEU A O 1
ATOM 539 N N . TYR A 1 73 ? -4.851 6.063 1.047 1.00 98.12 73 TYR A N 1
ATOM 540 C CA . TYR A 1 73 ? -3.945 7.107 0.600 1.00 98.12 73 TYR A CA 1
ATOM 541 C C . TYR A 1 73 ? -2.903 6.495 -0.335 1.00 98.12 73 TYR A C 1
ATOM 543 O O . TYR A 1 73 ? -2.240 5.506 -0.007 1.00 98.12 73 TYR A O 1
ATOM 551 N N . THR A 1 74 ? -2.771 7.096 -1.508 1.00 96.88 74 THR A N 1
ATOM 552 C CA . THR A 1 74 ? -1.802 6.733 -2.539 1.00 96.88 74 THR A CA 1
ATOM 553 C C . THR A 1 74 ? -1.459 7.990 -3.330 1.00 96.88 74 THR A C 1
ATOM 555 O O . THR A 1 74 ? -2.320 8.850 -3.522 1.00 96.88 74 THR A O 1
ATOM 558 N N . ASP A 1 75 ? -0.218 8.106 -3.779 1.00 93.25 75 ASP A N 1
ATOM 559 C CA . ASP A 1 75 ? 0.218 9.101 -4.761 1.00 93.25 75 ASP A CA 1
ATOM 560 C C . ASP A 1 75 ? 0.289 8.518 -6.186 1.00 93.25 75 ASP A C 1
ATOM 562 O O . ASP A 1 75 ? 0.564 9.247 -7.144 1.00 93.25 75 ASP A O 1
ATOM 566 N N . SER A 1 76 ? -0.044 7.231 -6.357 1.00 93.56 76 SER A N 1
ATOM 567 C CA . SER A 1 76 ? -0.124 6.584 -7.663 1.00 93.56 76 SER A CA 1
ATOM 568 C C . SER A 1 76 ? -1.248 7.190 -8.495 1.00 93.56 76 SER A C 1
ATOM 570 O O . SER A 1 76 ? -2.442 6.930 -8.293 1.00 93.56 76 SER A O 1
ATOM 572 N N . LYS A 1 77 ? -0.855 7.954 -9.515 1.00 93.19 77 LYS A N 1
ATOM 573 C CA . LYS A 1 77 ? -1.783 8.420 -10.545 1.00 93.19 77 LYS A CA 1
ATOM 574 C C . LYS A 1 77 ? -2.439 7.247 -11.275 1.00 93.19 77 LYS A C 1
ATOM 576 O O . LYS A 1 77 ? -3.626 7.305 -11.560 1.00 93.19 77 LYS A O 1
ATOM 581 N N . TYR A 1 78 ? -1.690 6.173 -11.529 1.00 93.25 78 TYR A N 1
ATOM 582 C CA . TYR A 1 78 ? -2.207 4.996 -12.225 1.00 93.25 78 TYR A CA 1
ATOM 583 C C . TYR A 1 78 ? -3.359 4.328 -11.459 1.00 93.25 78 TYR A C 1
ATOM 585 O O . TYR A 1 78 ? -4.389 4.013 -12.052 1.00 93.25 78 TYR A O 1
ATOM 593 N N . LEU A 1 79 ? -3.213 4.154 -10.142 1.00 93.12 79 LEU A N 1
ATOM 594 C CA . LEU A 1 79 ? -4.275 3.629 -9.285 1.00 93.12 79 LEU A CA 1
ATOM 595 C C . LEU A 1 79 ? -5.442 4.620 -9.160 1.00 93.12 79 LEU A C 1
ATOM 597 O O . LEU A 1 79 ? -6.593 4.211 -9.281 1.00 93.12 79 LEU A O 1
ATOM 601 N N . SER A 1 80 ? -5.161 5.909 -8.952 1.00 92.75 80 SER A N 1
ATOM 602 C CA . SER A 1 80 ? -6.199 6.944 -8.840 1.00 92.75 80 SER A CA 1
ATOM 603 C C . SER A 1 80 ? -7.072 7.027 -10.100 1.00 92.75 80 SER A C 1
ATOM 605 O O . SER A 1 80 ? -8.301 7.005 -10.009 1.00 92.75 80 SER A O 1
ATOM 607 N N . ASP A 1 81 ? -6.452 7.043 -11.282 1.00 93.19 81 ASP A N 1
ATOM 608 C CA . ASP A 1 81 ? -7.151 7.114 -12.570 1.00 93.19 81 ASP A CA 1
ATOM 609 C C . ASP A 1 81 ? -8.006 5.855 -12.822 1.00 93.19 81 ASP A C 1
ATOM 611 O O . ASP A 1 81 ? -9.080 5.948 -13.410 1.00 93.19 81 ASP A O 1
ATOM 615 N N . ALA A 1 82 ? -7.579 4.679 -12.343 1.00 89.81 82 ALA A N 1
ATOM 616 C CA . ALA A 1 82 ? -8.328 3.430 -12.504 1.00 89.81 82 ALA A CA 1
ATOM 617 C C . ALA A 1 82 ? -9.637 3.377 -11.691 1.00 89.81 82 ALA A C 1
ATOM 619 O O . ALA A 1 82 ? -10.541 2.620 -12.044 1.00 89.81 82 ALA A O 1
ATOM 620 N N . ILE A 1 83 ? -9.733 4.144 -10.600 1.00 90.38 83 ILE A N 1
ATOM 621 C CA . ILE A 1 83 ? -10.912 4.174 -9.720 1.00 90.38 83 ILE A CA 1
ATOM 622 C C . ILE A 1 83 ? -11.866 5.321 -10.080 1.00 90.38 83 ILE A C 1
ATOM 624 O O . ILE A 1 83 ? -13.074 5.176 -9.918 1.00 90.38 83 ILE A O 1
ATOM 628 N N . ASN A 1 84 ? -11.344 6.441 -10.582 1.00 84.19 84 ASN A N 1
ATOM 629 C CA . ASN A 1 84 ? -12.107 7.668 -10.843 1.00 84.19 84 ASN A CA 1
ATOM 630 C C . ASN A 1 84 ? -12.787 7.729 -12.234 1.00 84.19 84 ASN A C 1
ATOM 632 O O . ASN A 1 84 ? -12.963 8.830 -12.755 1.00 84.19 84 ASN A O 1
ATOM 636 N N . LEU A 1 85 ? -13.134 6.587 -12.846 1.00 54.03 85 LEU A N 1
ATOM 637 C CA . LEU A 1 85 ? -13.757 6.521 -14.184 1.00 54.03 85 LEU A CA 1
ATOM 638 C C . LEU A 1 85 ? -15.091 7.280 -14.285 1.00 54.03 85 LEU A C 1
ATOM 640 O O . LEU A 1 85 ? -15.954 7.091 -13.397 1.00 54.03 85 LEU A O 1
#

Sequence (85 aa):
MTLFEVYPQVEIFTDGACTGNPGPGGYGVVIKQDGKTTELSQGYNLTTNNRMELLAAIVGLGSLKVKSQVRLYTDSKYLSDAINL

Solvent-accessible surface area (backbone atoms only — not comparable to full-atom values): 4829 Å² total; per-residue (Å²): 133,82,78,79,83,82,54,54,65,33,41,36,40,35,41,36,42,39,59,53,82,68,20,40,24,29,26,38,26,43,37,39,42,94,95,42,78,46,78,50,72,54,77,41,78,72,40,34,34,70,58,18,38,48,45,14,50,51,52,55,63,69,66,53,91,61,82,58,46,73,49,78,46,67,86,50,60,71,57,51,58,72,70,71,115

Nearest PDB structures (foldseek):
  2z1j-assembly1_A  TM=9.817E-01  e=4.211E-10  Escherichia coli
  1wsj-assembly8_H  TM=9.943E-01  e=8.282E-10  Escherichia coli
  2z1g-assembly1_A  TM=9.870E-01  e=6.887E-10  Escherichia coli
  1wsg-assembly4_D  TM=9.940E-01  e=1.126E-09  Escherichia coli
  2z1h-assembly1_A  TM=9.862E-01  e=1.059E-09  Escherichia coli

Secondary structure (DSSP, 8-state):
------PPEEEEEEEEEESSSSEEEEEEEEEEETTEEEEEEEEEEEE-HHHHHHHHHHHHHHT-SS--EEEEE---HHHHHHH--

Radius of gyration: 14.69 Å; Cα contacts (8 Å, |Δi|>4): 165; chains: 1; bounding box: 50×19×33 Å

Foldseek 3Di:
DDDDPDFWEKEKEKAWDDDDAFAKIKIWIWIDTPNDIDIDMDIDGTHGRLVRRVVRVVCRVVVDPDDHDYDYHDPDPSVVVVVPD

pLDDT: mean 93.76, std 10.68, range [46.16, 98.81]

Mean predicted aligned error: 4.06 Å